Protein AF-A0A8X6YF71-F1 (afdb_monomer_lite)

Secondary structure (DSSP, 8-state):
-----S-SEEEEEES-HHHHHHHH-TT-SSSTHHHHHHHHHHHHHTT-EEEEEE--TTS--TTHHHHHHH-

Sequence (71 aa):
MGSSSVYNSCYILSDSRAAVLDIISDSNPITKGLDCRHDLKNLTSRGKTRGLKFVPAHCRVIGNEKANFLA

Structure (mmCIF, N/CA/C/O backbone):
data_AF-A0A8X6YF71-F1
#
_entry.id   AF-A0A8X6YF71-F1
#
loop_
_atom_site.group_PDB
_atom_site.id
_atom_site.type_symbol
_atom_site.label_atom_id
_atom_site.label_alt_id
_atom_site.label_comp_id
_atom_site.label_asym_id
_atom_site.label_entity_id
_atom_site.label_seq_id
_atom_site.pdbx_PDB_ins_code
_atom_site.Cartn_x
_atom_site.Cartn_y
_atom_site.Cartn_z
_atom_site.occupancy
_atom_site.B_iso_or_equiv
_atom_site.auth_seq_id
_atom_site.auth_comp_id
_atom_site.auth_asym_id
_atom_site.auth_atom_id
_atom_site.pdbx_PDB_model_num
ATOM 1 N N . MET A 1 1 ? -25.274 10.688 11.595 1.00 37.47 1 MET A N 1
ATOM 2 C CA . MET A 1 1 ? -25.305 9.254 11.233 1.00 37.47 1 MET A CA 1
ATOM 3 C C . MET A 1 1 ? -24.308 9.043 10.109 1.00 37.47 1 MET A C 1
ATOM 5 O O . MET A 1 1 ? -24.471 9.639 9.055 1.00 37.47 1 MET A O 1
ATOM 9 N N . GLY A 1 2 ? -23.203 8.350 10.394 1.00 47.38 2 GLY A N 1
ATOM 10 C CA . GLY A 1 2 ? -22.053 8.263 9.492 1.00 47.38 2 GLY A CA 1
ATOM 11 C C . GLY A 1 2 ? -22.388 7.508 8.209 1.00 47.38 2 GLY A C 1
ATOM 12 O O . GLY A 1 2 ? -22.965 6.426 8.259 1.00 47.38 2 GLY A O 1
ATOM 13 N N . SER A 1 3 ? -22.024 8.089 7.068 1.00 50.53 3 SER A N 1
ATOM 14 C CA . SER A 1 3 ? -22.104 7.459 5.753 1.00 50.53 3 SER A CA 1
ATOM 15 C C . SER A 1 3 ? -21.325 6.139 5.761 1.00 50.53 3 SER A C 1
ATOM 17 O O . SER A 1 3 ? -20.090 6.139 5.780 1.00 50.53 3 SER A O 1
ATOM 19 N N . SER A 1 4 ? -22.045 5.017 5.771 1.00 57.03 4 SER A N 1
ATOM 20 C CA . SER A 1 4 ? -21.464 3.688 5.600 1.00 57.03 4 SER A CA 1
ATOM 21 C C . SER A 1 4 ? -20.873 3.613 4.196 1.00 57.03 4 SER A C 1
ATOM 23 O O . SER A 1 4 ? -21.597 3.631 3.203 1.00 57.03 4 SER A O 1
ATOM 25 N N . SER A 1 5 ? -19.547 3.615 4.078 1.00 63.28 5 SER A N 1
ATOM 26 C CA . SER A 1 5 ? -18.929 3.352 2.783 1.00 63.28 5 SER A CA 1
ATOM 27 C C . SER A 1 5 ? -19.154 1.884 2.428 1.00 63.28 5 SER A C 1
ATOM 29 O O . SER A 1 5 ? -18.836 1.018 3.239 1.00 63.28 5 SER A O 1
ATOM 31 N N . VAL A 1 6 ? -19.609 1.614 1.208 1.00 76.00 6 VAL A N 1
ATOM 32 C CA . VAL A 1 6 ? -19.997 0.278 0.714 1.00 76.00 6 VAL A CA 1
ATOM 33 C C . VAL A 1 6 ? -18.870 -0.770 0.805 1.00 76.00 6 VAL A C 1
ATOM 35 O O . VAL A 1 6 ? -19.131 -1.968 0.829 1.00 76.00 6 VAL A O 1
ATOM 38 N N . TYR A 1 7 ? -17.608 -0.340 0.898 1.00 82.88 7 TYR A N 1
ATOM 39 C CA . TYR A 1 7 ? -16.444 -1.226 0.899 1.00 82.88 7 TYR A CA 1
ATOM 40 C C . TYR A 1 7 ? -15.860 -1.440 2.299 1.00 82.88 7 TYR A C 1
ATOM 42 O O . TYR A 1 7 ? -15.443 -0.485 2.967 1.00 82.88 7 TYR A O 1
ATOM 50 N N . ASN A 1 8 ? -15.754 -2.714 2.687 1.00 90.38 8 ASN A N 1
ATOM 51 C CA . ASN A 1 8 ? -15.176 -3.153 3.960 1.00 90.38 8 ASN A CA 1
ATOM 52 C C . ASN A 1 8 ? -13.644 -3.326 3.912 1.00 90.38 8 ASN A C 1
ATOM 54 O O . ASN A 1 8 ? -12.977 -3.364 4.947 1.00 90.38 8 ASN A O 1
ATOM 58 N N . SER A 1 9 ? -13.070 -3.424 2.710 1.00 92.06 9 SER A N 1
ATOM 59 C CA . SER A 1 9 ? -11.640 -3.668 2.516 1.00 92.06 9 SER A CA 1
ATOM 60 C C . SER A 1 9 ? -11.042 -2.746 1.454 1.00 92.06 9 SER A C 1
ATOM 62 O O . SER A 1 9 ? -11.698 -2.433 0.463 1.00 92.06 9 SER A O 1
ATOM 64 N N . CYS A 1 10 ? -9.794 -2.322 1.655 1.00 91.19 10 CYS A N 1
ATOM 65 C CA . CYS A 1 10 ? -9.036 -1.497 0.714 1.00 91.19 10 CYS A CA 1
ATOM 66 C C . CYS A 1 10 ? -7.606 -2.031 0.569 1.00 91.19 10 CYS A C 1
ATOM 68 O O . CYS A 1 10 ? -6.852 -2.068 1.540 1.00 91.19 10 CYS A O 1
ATOM 70 N N . TYR A 1 11 ? -7.220 -2.432 -0.639 1.00 92.81 11 TYR A N 1
ATOM 71 C CA . TYR A 1 11 ? -5.864 -2.890 -0.932 1.00 92.81 11 TYR A CA 1
ATOM 72 C C . TYR A 1 11 ? -5.227 -1.983 -1.976 1.00 92.81 11 TYR A C 1
ATOM 74 O O . TYR A 1 11 ? -5.789 -1.779 -3.048 1.00 92.81 11 TYR A O 1
ATOM 82 N N . ILE A 1 12 ? -4.046 -1.464 -1.653 1.00 93.62 12 ILE A N 1
ATOM 83 C CA . ILE A 1 12 ? -3.226 -0.649 -2.541 1.00 93.62 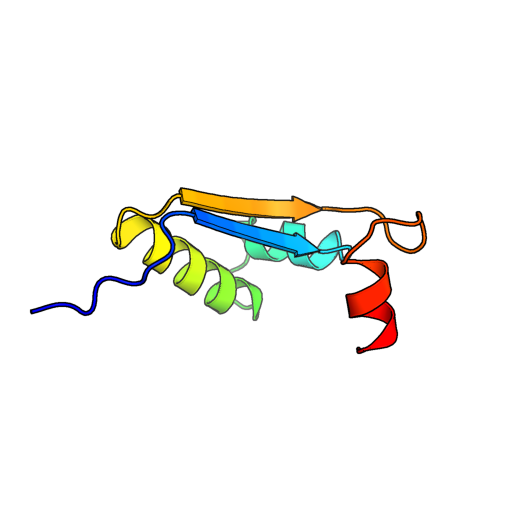12 ILE A CA 1
ATOM 84 C C . ILE A 1 12 ? -2.056 -1.511 -3.003 1.00 93.62 12 ILE A C 1
ATOM 86 O O . ILE A 1 12 ? -1.321 -2.075 -2.187 1.00 93.62 12 ILE A O 1
ATOM 90 N N . LEU A 1 13 ? -1.900 -1.618 -4.317 1.00 95.38 13 LEU A N 1
ATOM 91 C CA . LEU A 1 13 ? -0.772 -2.280 -4.957 1.00 95.38 13 LEU A CA 1
ATOM 92 C C . LEU A 1 13 ? 0.103 -1.201 -5.587 1.00 95.38 13 LEU A C 1
ATOM 94 O O . LEU A 1 13 ? -0.416 -0.308 -6.251 1.00 95.38 13 LEU A O 1
ATOM 98 N N . SER A 1 14 ? 1.409 -1.265 -5.351 1.00 95.25 14 SER A N 1
ATOM 99 C CA . SER A 1 14 ? 2.374 -0.332 -5.932 1.00 95.25 14 SER A CA 1
ATOM 100 C C . SER A 1 14 ? 3.603 -1.085 -6.409 1.00 95.25 14 SER A C 1
ATOM 102 O O . SER A 1 14 ? 4.067 -2.008 -5.741 1.00 95.25 14 SER A O 1
ATOM 104 N N . ASP A 1 15 ? 4.154 -0.671 -7.539 1.00 96.31 15 ASP A N 1
ATOM 105 C CA . ASP A 1 15 ? 5.421 -1.168 -8.067 1.00 96.31 15 ASP A CA 1
ATOM 106 C C . ASP A 1 15 ? 6.636 -0.323 -7.674 1.00 96.31 15 ASP A C 1
ATOM 108 O O . ASP A 1 15 ? 7.779 -0.680 -7.967 1.00 96.31 15 ASP A O 1
ATOM 112 N N . SER A 1 16 ? 6.428 0.734 -6.888 1.00 93.81 16 SER A N 1
ATOM 113 C CA . SER A 1 16 ? 7.514 1.473 -6.258 1.00 93.81 16 SER A CA 1
ATOM 114 C C . SER A 1 16 ? 7.863 0.859 -4.906 1.00 93.81 16 SER A C 1
ATOM 116 O O . SER A 1 16 ? 7.247 1.143 -3.875 1.00 93.81 16 SER A O 1
ATOM 118 N N . ARG A 1 17 ? 8.915 0.032 -4.888 1.00 93.38 17 ARG A N 1
ATOM 119 C CA . ARG A 1 17 ? 9.455 -0.534 -3.640 1.00 93.38 17 ARG A CA 1
ATOM 120 C C . ARG A 1 17 ? 9.841 0.562 -2.642 1.00 93.38 17 ARG A C 1
ATOM 122 O O . ARG A 1 17 ? 9.590 0.404 -1.453 1.00 93.38 17 ARG A O 1
ATOM 129 N N . ALA A 1 18 ? 10.411 1.668 -3.123 1.00 90.94 18 ALA A N 1
ATOM 130 C CA . ALA A 1 18 ? 10.770 2.810 -2.286 1.00 90.94 18 ALA A CA 1
ATOM 131 C C . ALA A 1 18 ? 9.535 3.443 -1.624 1.00 90.94 18 ALA A C 1
ATOM 133 O O . ALA A 1 18 ? 9.554 3.676 -0.419 1.00 90.94 18 ALA A O 1
ATOM 134 N N . ALA A 1 19 ? 8.443 3.643 -2.373 1.00 90.31 19 ALA A N 1
ATOM 135 C CA . ALA A 1 19 ? 7.209 4.204 -1.824 1.00 90.31 19 ALA A CA 1
ATOM 136 C C . ALA A 1 19 ? 6.553 3.268 -0.802 1.00 90.31 19 ALA A C 1
ATOM 138 O O . ALA A 1 19 ? 6.141 3.715 0.265 1.00 90.31 19 ALA A O 1
ATOM 139 N N . VAL A 1 20 ? 6.495 1.961 -1.089 1.00 92.69 20 VAL A N 1
ATOM 140 C CA . VAL A 1 20 ? 5.962 0.977 -0.133 1.00 92.69 20 VAL A CA 1
ATOM 141 C C . VAL A 1 20 ? 6.755 1.020 1.171 1.00 92.69 20 VAL A C 1
ATOM 143 O O . VAL A 1 20 ? 6.149 1.082 2.237 1.00 92.69 20 VAL A O 1
ATOM 146 N N . LEU A 1 21 ? 8.090 1.035 1.093 1.00 90.38 21 LEU A N 1
ATOM 147 C CA . LEU A 1 21 ? 8.959 1.103 2.269 1.00 90.38 21 LEU A CA 1
ATOM 148 C C . LEU A 1 21 ? 8.781 2.409 3.054 1.00 90.38 21 LEU A C 1
ATOM 150 O O . LEU A 1 21 ? 8.667 2.363 4.275 1.00 90.38 21 LEU A O 1
ATOM 154 N N . ASP A 1 22 ? 8.703 3.554 2.380 1.00 89.44 22 ASP A N 1
ATOM 155 C CA . ASP A 1 22 ? 8.511 4.849 3.043 1.00 89.44 22 ASP A CA 1
ATOM 156 C C . ASP A 1 22 ? 7.160 4.926 3.778 1.00 89.44 22 ASP A C 1
ATOM 158 O O . ASP A 1 22 ? 7.081 5.356 4.931 1.00 89.44 22 ASP A O 1
ATOM 162 N N . ILE A 1 23 ? 6.086 4.419 3.164 1.00 89.31 23 ILE A N 1
ATOM 163 C CA . ILE A 1 23 ? 4.750 4.434 3.776 1.00 89.31 23 ILE A CA 1
ATOM 164 C C . ILE A 1 23 ? 4.682 3.513 5.002 1.00 89.31 23 ILE A C 1
ATOM 166 O O . ILE A 1 23 ? 4.044 3.883 5.991 1.00 89.31 23 ILE A O 1
ATOM 170 N N . ILE A 1 24 ? 5.324 2.338 4.974 1.00 88.12 24 ILE A N 1
ATOM 171 C CA . ILE A 1 24 ? 5.311 1.406 6.119 1.00 88.12 24 ILE A CA 1
ATOM 172 C C . ILE A 1 24 ? 6.316 1.775 7.217 1.00 88.12 24 ILE A C 1
ATOM 174 O O . ILE A 1 24 ? 6.169 1.306 8.342 1.00 88.12 24 ILE A O 1
ATOM 178 N N . SER A 1 25 ? 7.341 2.573 6.908 1.00 84.56 25 SER A N 1
ATOM 179 C CA . SER A 1 25 ? 8.436 2.843 7.839 1.00 84.56 25 SER A CA 1
ATOM 180 C C . SER A 1 25 ? 8.071 3.885 8.894 1.00 84.56 25 SER A C 1
ATOM 182 O O . SER A 1 25 ? 8.000 5.078 8.606 1.00 84.56 25 SER A O 1
ATOM 184 N N . ASP A 1 26 ? 7.942 3.480 10.157 1.00 75.31 26 ASP A N 1
ATOM 185 C CA . ASP A 1 26 ? 7.671 4.409 11.265 1.00 75.31 26 ASP A CA 1
ATOM 186 C C . ASP A 1 26 ? 8.824 5.362 11.622 1.00 75.31 26 ASP A C 1
ATOM 188 O O . ASP A 1 26 ? 8.635 6.281 12.414 1.00 75.31 26 ASP A O 1
ATOM 192 N N . SER A 1 27 ? 9.991 5.210 10.991 1.00 71.00 27 SER A N 1
ATOM 193 C CA . SER A 1 27 ? 11.195 5.984 11.304 1.00 71.00 27 SER A CA 1
ATOM 194 C C . SER A 1 27 ? 11.353 7.302 10.544 1.00 71.00 27 SER A C 1
ATOM 196 O O . SER A 1 27 ? 12.273 8.051 10.865 1.00 71.00 27 SER A O 1
ATOM 198 N N . ASN A 1 28 ? 10.499 7.605 9.558 1.00 63.66 28 ASN A N 1
ATOM 199 C CA . ASN A 1 28 ? 10.673 8.781 8.699 1.00 63.66 28 ASN A CA 1
ATOM 200 C C . ASN A 1 28 ? 9.565 9.830 8.941 1.00 63.66 28 ASN A C 1
ATOM 202 O O . ASN A 1 28 ? 8.451 9.663 8.442 1.00 63.66 28 ASN A O 1
ATOM 206 N N . PRO A 1 29 ? 9.824 10.893 9.729 1.00 61.97 29 PRO A N 1
ATOM 207 C CA . PRO A 1 29 ? 8.789 11.845 10.139 1.00 61.97 29 PRO A CA 1
ATOM 208 C C . PRO A 1 29 ? 8.455 12.937 9.104 1.00 61.97 29 PRO A C 1
ATOM 210 O O . PRO A 1 29 ? 7.537 13.714 9.345 1.00 61.97 29 PRO A O 1
ATOM 213 N N . ILE A 1 30 ? 9.173 13.033 7.976 1.00 62.75 30 ILE A N 1
ATOM 214 C CA . ILE A 1 30 ? 9.084 14.181 7.049 1.00 62.75 30 ILE A CA 1
ATOM 215 C C . ILE A 1 30 ? 8.994 13.711 5.587 1.00 62.75 30 ILE A C 1
ATOM 217 O O . ILE A 1 30 ? 9.849 14.026 4.763 1.00 62.75 30 ILE A O 1
ATOM 221 N N . THR A 1 31 ? 7.977 12.923 5.234 1.00 67.75 31 THR A N 1
ATOM 222 C CA . THR A 1 31 ? 7.725 12.550 3.829 1.00 67.75 31 THR A CA 1
ATOM 223 C C . THR A 1 31 ? 6.233 12.552 3.508 1.00 67.75 31 THR A C 1
ATOM 225 O O . THR A 1 31 ? 5.395 12.428 4.398 1.00 67.75 31 THR A O 1
ATOM 228 N N . LYS A 1 32 ? 5.887 12.628 2.213 1.00 69.62 32 LYS A N 1
ATOM 229 C CA . LYS A 1 32 ? 4.515 12.386 1.716 1.00 69.62 32 LYS A CA 1
ATOM 230 C C . LYS A 1 32 ? 3.976 11.001 2.121 1.00 69.62 32 LYS A C 1
ATOM 232 O O . LYS A 1 32 ? 2.766 10.795 2.140 1.00 69.62 32 LYS A O 1
ATOM 237 N N . GLY A 1 33 ? 4.854 10.058 2.482 1.00 75.44 33 GLY A N 1
ATOM 238 C CA . GLY A 1 33 ? 4.469 8.776 3.070 1.00 75.44 33 GLY A CA 1
ATOM 239 C C . GLY A 1 33 ? 3.734 8.914 4.409 1.00 75.44 33 GLY A C 1
ATOM 240 O O . GLY A 1 33 ? 2.944 8.031 4.750 1.00 75.44 33 GLY A O 1
ATOM 241 N N . LEU A 1 34 ? 3.921 10.028 5.132 1.00 78.25 34 LEU A N 1
ATOM 242 C CA . LEU A 1 34 ? 3.216 10.328 6.380 1.00 78.25 34 LEU A CA 1
ATOM 243 C C . LEU A 1 34 ? 1.706 10.494 6.158 1.00 78.25 34 LEU A C 1
ATOM 245 O O . LEU A 1 34 ? 0.921 9.903 6.902 1.00 78.25 34 LEU A O 1
ATOM 249 N N . ASP A 1 35 ? 1.305 11.215 5.107 1.00 85.44 35 ASP A N 1
ATOM 250 C CA . ASP A 1 35 ? -0.106 11.431 4.763 1.00 85.44 35 ASP A CA 1
ATOM 251 C C . ASP A 1 35 ? -0.774 10.104 4.391 1.00 85.44 35 ASP A C 1
ATOM 253 O O . ASP A 1 35 ? -1.791 9.721 4.972 1.00 85.44 35 ASP A O 1
ATOM 257 N N . CYS A 1 36 ? -0.134 9.314 3.519 1.00 88.38 36 CYS A N 1
ATOM 258 C CA . CYS A 1 36 ? -0.626 7.983 3.157 1.00 88.38 36 CYS A CA 1
ATOM 259 C C . CYS A 1 36 ? -0.766 7.072 4.383 1.00 88.38 36 CYS A C 1
ATOM 261 O O . CYS A 1 36 ? -1.723 6.301 4.499 1.00 88.38 36 CYS A O 1
ATOM 263 N N . ARG A 1 37 ? 0.176 7.145 5.328 1.00 87.62 37 ARG A N 1
ATOM 264 C CA . ARG A 1 37 ? 0.109 6.364 6.564 1.00 87.62 37 ARG A CA 1
ATOM 265 C C . ARG A 1 37 ? -1.043 6.812 7.449 1.00 87.62 37 ARG A C 1
ATOM 267 O O . ARG A 1 37 ? -1.712 5.953 8.030 1.00 87.62 37 ARG A O 1
ATOM 274 N N . HIS A 1 38 ? -1.265 8.118 7.556 1.00 89.44 38 HIS A N 1
ATOM 275 C CA . HIS A 1 38 ? -2.376 8.691 8.300 1.00 89.44 38 HIS A CA 1
ATOM 276 C C . HIS A 1 38 ? -3.715 8.236 7.702 1.00 89.44 38 HIS A C 1
ATOM 278 O O . HIS A 1 38 ? -4.559 7.708 8.425 1.00 89.44 38 HIS A O 1
ATOM 284 N N . ASP A 1 39 ? -3.874 8.307 6.382 1.00 89.56 39 ASP A N 1
ATOM 285 C CA . ASP A 1 39 ? -5.081 7.848 5.687 1.00 89.56 39 ASP A CA 1
ATOM 286 C C . ASP A 1 39 ? -5.328 6.353 5.873 1.00 89.56 39 ASP A C 1
ATOM 288 O O . ASP A 1 39 ? -6.440 5.918 6.188 1.00 89.56 39 ASP A O 1
ATOM 292 N N . LEU A 1 40 ? -4.279 5.540 5.758 1.00 89.25 40 LEU A N 1
ATOM 293 C CA . LEU A 1 40 ? -4.398 4.111 6.000 1.00 89.25 40 LEU A CA 1
ATOM 294 C C . LEU A 1 40 ? -4.759 3.827 7.476 1.00 89.25 40 LEU A C 1
ATOM 296 O O . LEU A 1 40 ? -5.590 2.957 7.744 1.00 8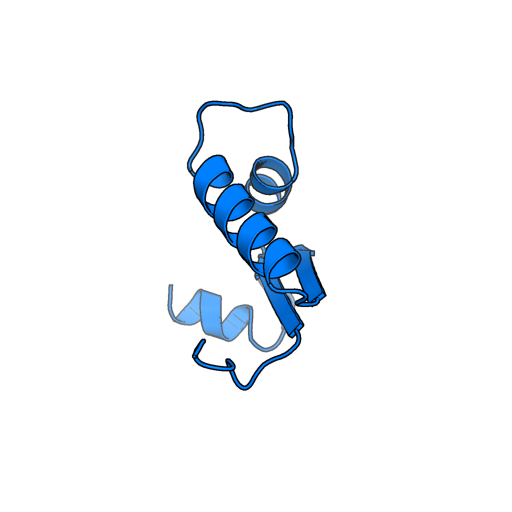9.25 40 LEU A O 1
ATOM 300 N N . LYS A 1 41 ? -4.195 4.563 8.445 1.00 89.06 41 LYS A N 1
ATOM 301 C CA . LYS A 1 41 ? -4.577 4.461 9.869 1.00 89.06 41 LYS A CA 1
ATOM 302 C C . LYS A 1 41 ? -6.042 4.861 10.082 1.00 89.06 41 LYS A C 1
ATOM 304 O O . LYS A 1 41 ? -6.748 4.162 10.808 1.00 89.06 41 LYS A O 1
ATOM 309 N N . ASN A 1 42 ? -6.524 5.887 9.383 1.00 91.31 42 ASN A N 1
ATOM 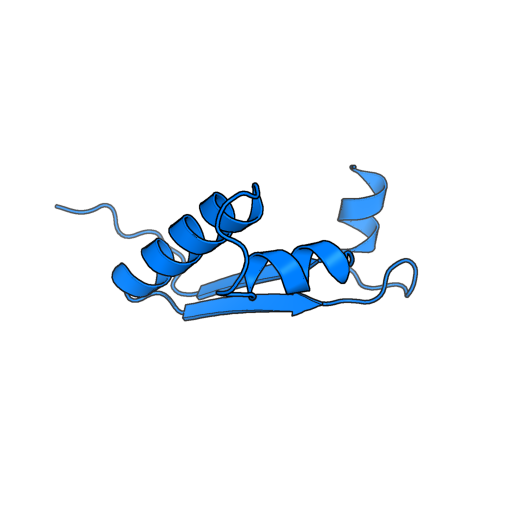310 C CA . ASN A 1 42 ? -7.926 6.310 9.401 1.00 91.31 42 ASN A CA 1
ATOM 311 C C . ASN A 1 42 ? -8.882 5.248 8.839 1.00 91.31 42 ASN A C 1
ATOM 313 O O . ASN A 1 42 ? -10.011 5.118 9.307 1.00 91.31 42 ASN A O 1
ATOM 317 N N . LEU A 1 43 ? -8.456 4.451 7.855 1.00 89.50 43 LEU A N 1
ATOM 318 C CA . LEU A 1 43 ? -9.252 3.307 7.398 1.00 89.50 43 LEU A CA 1
ATOM 319 C C . LEU A 1 43 ? -9.375 2.241 8.496 1.00 89.50 43 LEU A C 1
ATOM 321 O O . LEU A 1 43 ? -10.472 1.732 8.722 1.00 89.50 43 LEU A O 1
ATOM 325 N N . THR A 1 44 ? -8.290 1.951 9.222 1.00 89.38 44 THR A N 1
ATOM 326 C CA . THR A 1 44 ? -8.327 1.012 10.355 1.00 89.38 44 THR A CA 1
ATOM 327 C C . THR A 1 44 ? -9.195 1.522 11.503 1.00 89.38 44 THR A C 1
ATOM 329 O O . THR A 1 44 ? -9.972 0.742 12.046 1.00 89.38 44 THR A O 1
ATOM 332 N N . SER A 1 45 ? -9.131 2.813 11.849 1.00 91.31 45 SER A N 1
ATOM 333 C CA . SER A 1 45 ? -9.977 3.378 12.915 1.00 91.31 45 SER A CA 1
ATOM 334 C C . SER A 1 45 ? -11.471 3.336 12.576 1.00 91.31 45 SER A C 1
ATOM 336 O O . SER A 1 45 ? -12.307 3.280 13.471 1.00 91.31 45 SER A O 1
ATOM 338 N N . ARG A 1 46 ? -11.815 3.280 11.283 1.00 91.88 46 ARG A N 1
ATOM 339 C CA . ARG A 1 46 ? -13.182 3.058 10.782 1.00 91.88 46 ARG A CA 1
ATOM 340 C C . ARG A 1 46 ? -13.575 1.576 10.692 1.00 91.88 46 ARG A C 1
ATOM 342 O O . ARG A 1 46 ? -14.594 1.267 10.085 1.00 91.88 46 ARG A O 1
ATOM 349 N N . GLY A 1 47 ? -12.772 0.664 11.244 1.00 91.06 47 GLY A N 1
ATOM 350 C CA . GLY A 1 47 ? -13.048 -0.776 11.257 1.00 91.06 47 GLY A CA 1
ATOM 351 C C . GLY A 1 47 ? -12.809 -1.489 9.923 1.00 91.06 47 GLY A C 1
ATOM 352 O O . GLY A 1 47 ? -13.240 -2.626 9.760 1.00 91.06 47 GLY A O 1
ATOM 353 N N . LYS A 1 48 ? -12.134 -0.849 8.960 1.00 92.00 48 LYS A N 1
ATOM 354 C CA . LYS A 1 48 ? -11.893 -1.446 7.642 1.00 92.00 48 LYS A CA 1
ATOM 355 C C . LYS A 1 48 ? -10.617 -2.270 7.603 1.00 92.00 48 LYS A C 1
ATOM 357 O O . LYS A 1 48 ? -9.584 -1.889 8.161 1.00 92.00 48 LYS A O 1
ATOM 362 N N . THR A 1 49 ? -10.653 -3.342 6.819 1.00 93.50 49 THR A N 1
ATOM 363 C CA . THR A 1 49 ? -9.449 -4.082 6.435 1.00 93.50 49 THR A CA 1
ATOM 364 C C . THR A 1 49 ? -8.648 -3.267 5.423 1.00 93.50 49 THR A C 1
ATOM 366 O O . THR A 1 49 ? -9.201 -2.762 4.445 1.00 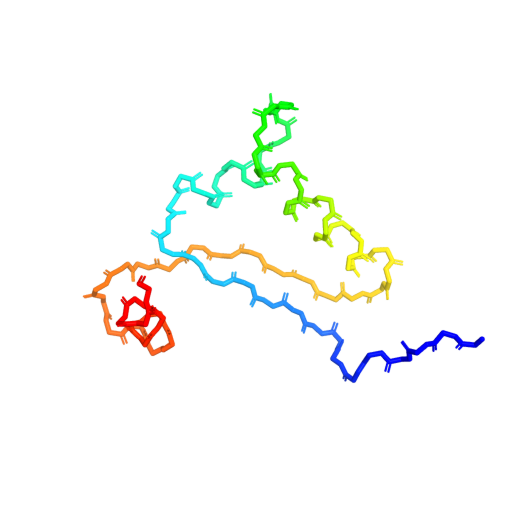93.50 49 THR A O 1
ATOM 369 N N . ARG A 1 50 ? -7.333 -3.152 5.618 1.00 92.38 50 ARG A N 1
ATOM 370 C CA . ARG A 1 50 ? -6.442 -2.490 4.657 1.00 92.38 50 ARG A CA 1
ATOM 371 C C . ARG A 1 50 ? -5.212 -3.325 4.329 1.00 92.38 50 ARG A C 1
ATOM 373 O O . ARG A 1 50 ? -4.782 -4.134 5.146 1.00 92.38 50 ARG A O 1
ATOM 380 N N . GLY A 1 51 ? -4.602 -3.064 3.178 1.00 91.81 51 GLY A N 1
ATOM 381 C CA . GLY A 1 51 ? -3.278 -3.576 2.845 1.00 91.81 51 GLY A CA 1
ATOM 382 C C . GLY A 1 51 ? -2.543 -2.684 1.852 1.00 91.81 51 GLY A C 1
ATOM 383 O O . GLY A 1 51 ? -3.156 -2.113 0.958 1.00 91.81 51 GLY A O 1
ATOM 384 N N . LEU A 1 52 ? -1.225 -2.596 2.008 1.00 94.00 52 LEU A N 1
ATOM 385 C CA . LEU A 1 52 ? -0.308 -2.019 1.029 1.00 94.00 52 LEU A CA 1
ATOM 386 C C . LEU A 1 52 ? 0.679 -3.118 0.634 1.00 94.00 52 LEU A C 1
ATOM 388 O O . LEU A 1 52 ? 1.305 -3.711 1.514 1.00 94.00 52 LEU A O 1
ATOM 392 N N . LYS A 1 53 ? 0.783 -3.433 -0.658 1.00 94.38 53 LYS A N 1
ATOM 393 C CA . LYS A 1 53 ? 1.672 -4.492 -1.150 1.00 94.38 53 LYS A CA 1
ATOM 394 C C . LYS A 1 53 ? 2.466 -4.040 -2.365 1.00 94.38 53 LYS A C 1
ATOM 396 O O . LYS A 1 53 ? 1.962 -3.321 -3.223 1.00 94.38 53 LYS A O 1
ATOM 401 N N . PHE A 1 54 ? 3.700 -4.525 -2.430 1.00 95.94 54 PHE A N 1
ATOM 402 C CA . PHE A 1 54 ? 4.539 -4.397 -3.609 1.00 95.94 54 PHE A CA 1
ATOM 403 C C . PHE A 1 54 ? 4.093 -5.375 -4.705 1.00 95.94 54 PHE A C 1
ATOM 405 O O . PHE A 1 54 ? 3.785 -6.533 -4.409 1.00 95.94 54 PHE A O 1
ATOM 412 N N . VAL A 1 55 ? 4.107 -4.920 -5.956 1.00 96.12 55 VAL A N 1
ATOM 413 C CA . VAL A 1 55 ? 3.964 -5.749 -7.160 1.00 96.12 55 VAL A CA 1
ATOM 414 C C . VAL A 1 55 ? 5.088 -5.420 -8.146 1.00 96.12 55 VAL A C 1
ATOM 416 O O . VAL A 1 55 ? 5.509 -4.275 -8.212 1.00 96.12 55 VAL A O 1
ATOM 419 N N . PRO A 1 56 ? 5.624 -6.381 -8.910 1.00 94.56 56 PRO A N 1
ATOM 420 C CA . PRO A 1 56 ? 6.686 -6.077 -9.865 1.00 94.56 56 PRO A CA 1
ATOM 421 C C . PRO A 1 56 ? 6.155 -5.314 -11.096 1.00 94.56 56 PRO A C 1
ATOM 423 O O . PRO A 1 56 ? 5.133 -5.691 -11.677 1.00 94.56 56 PRO A O 1
ATOM 426 N N . ALA A 1 57 ? 6.879 -4.270 -11.514 1.00 93.12 57 ALA A N 1
ATOM 427 C CA . ALA A 1 57 ? 6.609 -3.524 -12.746 1.00 93.12 57 ALA A CA 1
ATOM 428 C C . ALA A 1 57 ? 6.901 -4.369 -13.999 1.00 93.12 57 ALA A C 1
ATOM 430 O O . ALA A 1 57 ? 7.773 -5.236 -13.981 1.00 93.12 57 ALA A O 1
ATOM 431 N N . HIS A 1 58 ? 6.192 -4.093 -15.101 1.00 91.38 58 HIS A N 1
ATOM 432 C CA . HIS A 1 58 ? 6.394 -4.723 -16.421 1.00 91.38 58 HIS A CA 1
ATOM 433 C C . HIS A 1 58 ? 6.345 -6.265 -16.445 1.00 91.38 58 HIS A C 1
ATOM 435 O O . HIS A 1 58 ? 6.881 -6.904 -17.349 1.00 91.38 58 HIS A O 1
ATOM 441 N N . CYS A 1 59 ? 5.681 -6.879 -15.465 1.00 93.81 59 CYS A N 1
ATOM 442 C CA . CYS A 1 59 ? 5.524 -8.330 -15.362 1.00 93.81 59 CYS A CA 1
ATOM 443 C C . CYS A 1 59 ? 4.116 -8.819 -15.735 1.00 93.81 59 CYS A C 1
ATOM 445 O O . CYS A 1 59 ? 3.704 -9.878 -15.264 1.00 93.81 59 CYS A O 1
ATOM 447 N N . ARG A 1 60 ? 3.349 -8.075 -16.548 1.00 92.75 60 ARG A N 1
ATOM 448 C CA . ARG A 1 60 ? 1.983 -8.463 -16.959 1.00 92.75 60 ARG A CA 1
ATOM 449 C C . ARG A 1 60 ? 0.987 -8.576 -15.813 1.00 92.75 60 ARG A C 1
ATOM 451 O O . ARG A 1 60 ? -0.013 -9.287 -15.899 1.00 92.75 60 ARG A O 1
ATOM 458 N N . VAL A 1 61 ? 1.241 -7.836 -14.733 1.00 94.00 61 VAL A N 1
ATOM 459 C CA . VAL A 1 61 ? 0.307 -7.718 -13.614 1.00 94.00 61 VAL A CA 1
ATOM 460 C C . VAL A 1 61 ? -0.871 -6.855 -14.062 1.00 94.00 61 VAL A C 1
ATOM 462 O O . VAL A 1 61 ? -0.758 -5.632 -14.194 1.00 94.00 61 VAL A O 1
ATOM 465 N N . ILE A 1 62 ? -2.013 -7.509 -14.292 1.00 92.75 62 ILE A N 1
ATOM 466 C CA . ILE A 1 62 ? -3.270 -6.855 -14.669 1.00 92.75 62 ILE A CA 1
ATOM 467 C C . ILE A 1 62 ? -3.614 -5.794 -13.618 1.00 92.75 62 ILE A C 1
ATOM 469 O O . ILE A 1 62 ? -3.525 -6.030 -12.416 1.00 92.75 62 ILE A O 1
ATOM 473 N N . GLY A 1 63 ? -3.993 -4.603 -14.076 1.00 94.38 63 GLY A N 1
ATOM 474 C CA . GLY A 1 63 ? -4.229 -3.447 -13.212 1.00 94.38 63 GLY A CA 1
ATOM 475 C C . GLY A 1 63 ? -2.975 -2.602 -12.995 1.00 94.38 63 GLY A C 1
ATOM 476 O O . GLY A 1 63 ? -3.051 -1.402 -13.235 1.00 94.38 63 GLY A O 1
ATOM 477 N N . ASN A 1 64 ? -1.824 -3.201 -12.657 1.00 95.62 64 ASN A N 1
ATOM 478 C CA . ASN A 1 64 ? -0.563 -2.452 -12.537 1.00 95.62 64 ASN A CA 1
ATOM 479 C C . ASN A 1 64 ? -0.111 -1.909 -13.896 1.00 95.62 64 ASN A C 1
ATOM 481 O O . ASN A 1 64 ? 0.187 -0.731 -14.019 1.00 95.62 64 ASN A O 1
ATOM 485 N N . GLU A 1 65 ? -0.141 -2.731 -14.949 1.00 94.81 65 GLU A N 1
ATOM 486 C CA . GLU A 1 65 ? 0.222 -2.261 -16.296 1.00 94.81 65 GLU A CA 1
ATOM 487 C C . GLU A 1 65 ? -0.754 -1.221 -16.838 1.00 94.81 65 GLU A C 1
ATOM 489 O O . GLU A 1 65 ? -0.346 -0.263 -17.490 1.00 94.81 65 GLU A O 1
ATOM 494 N N . LYS A 1 66 ? -2.045 -1.379 -16.527 1.00 96.12 66 LYS A N 1
ATOM 495 C CA . LYS A 1 66 ? -3.055 -0.385 -16.886 1.00 96.12 66 LYS A CA 1
ATOM 496 C C . LYS A 1 66 ? -2.794 0.933 -16.158 1.00 96.12 66 LYS A C 1
ATOM 498 O O . LYS A 1 66 ? -2.888 1.977 -16.784 1.00 96.12 66 LYS A O 1
ATOM 503 N N . ALA A 1 67 ? -2.455 0.889 -14.869 1.00 94.50 67 ALA A N 1
ATOM 504 C CA . ALA A 1 67 ? -2.084 2.075 -14.105 1.00 94.50 67 ALA A CA 1
ATOM 505 C C . ALA A 1 67 ? -0.812 2.726 -14.664 1.00 94.50 67 ALA A C 1
ATOM 507 O O . ALA A 1 67 ? -0.809 3.929 -14.875 1.00 94.50 67 ALA A O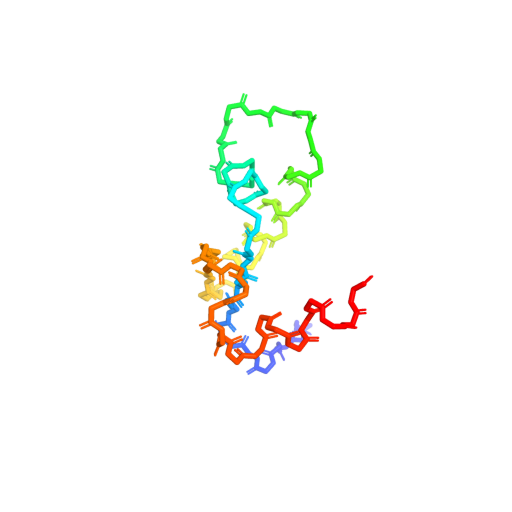 1
ATOM 508 N N . ASN A 1 68 ? 0.214 1.937 -14.994 1.00 93.06 68 ASN A N 1
ATOM 509 C CA . ASN A 1 68 ? 1.449 2.432 -15.601 1.00 93.06 68 ASN A CA 1
ATOM 510 C C . ASN A 1 68 ? 1.218 3.080 -16.976 1.00 93.06 68 ASN A C 1
ATO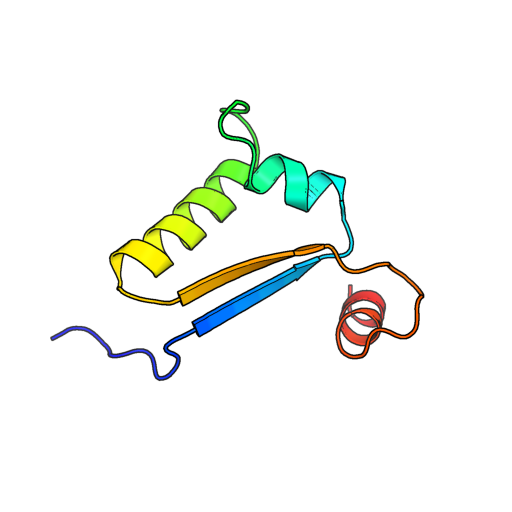M 512 O O . ASN A 1 68 ? 1.871 4.055 -17.306 1.00 93.06 68 ASN A O 1
ATOM 516 N N . PHE A 1 69 ? 0.298 2.553 -17.788 1.00 92.94 69 PHE A N 1
ATOM 517 C CA . PHE A 1 69 ? -0.071 3.169 -19.067 1.00 92.94 69 PHE A CA 1
ATOM 518 C C . PHE A 1 69 ? -0.813 4.508 -18.899 1.00 92.94 69 PHE A C 1
ATOM 520 O O . PHE A 1 69 ? -0.793 5.337 -19.802 1.00 92.94 69 PHE A O 1
ATOM 527 N N . LEU A 1 70 ? -1.506 4.694 -17.773 1.00 93.44 70 LEU A N 1
ATOM 528 C CA . LEU A 1 70 ? -2.319 5.880 -17.482 1.00 93.44 70 LEU A CA 1
ATOM 529 C C . LEU A 1 70 ? -1.580 6.953 -16.664 1.00 93.44 70 LEU A C 1
ATOM 531 O O . LEU A 1 70 ? -2.156 8.020 -16.449 1.00 93.44 70 LEU A O 1
ATOM 535 N N . ALA A 1 71 ? -0.382 6.649 -16.161 1.00 85.94 71 ALA A N 1
ATOM 536 C CA . ALA A 1 71 ? 0.444 7.525 -15.330 1.00 85.94 71 ALA A CA 1
ATOM 537 C C . ALA A 1 71 ? 1.316 8.456 -16.182 1.00 85.94 71 ALA A C 1
ATOM 539 O O . ALA A 1 71 ? 1.496 9.616 -15.747 1.00 85.94 71 ALA A O 1
#

pLDDT: mean 85.87, std 12.81, range [37.47, 96.31]

Radius of gyration: 14.05 Å; chains: 1; bounding box: 36×23×32 Å

Organism: NCBI:txid2747483

Foldseek 3Di:
DDDDDPAQEEEAEDQPPVLLCLLPDPPDPDDPSVVVVVVQVVSVVVVGHYYYYYDHPPPPPPPNVVVVVVD